Protein AF-A0A938CBS3-F1 (afdb_monomer)

Structure (mmCIF, N/CA/C/O backbone):
data_AF-A0A938CBS3-F1
#
_entry.id   AF-A0A938CBS3-F1
#
loop_
_atom_site.group_PDB
_atom_site.id
_atom_site.type_symbol
_atom_site.label_atom_id
_atom_site.label_alt_id
_atom_site.label_comp_id
_atom_site.label_asym_id
_atom_site.label_entity_id
_atom_site.label_seq_id
_atom_site.pdbx_PDB_ins_code
_atom_site.Cartn_x
_atom_site.Cartn_y
_atom_site.Cartn_z
_atom_site.occupancy
_atom_site.B_iso_or_equiv
_atom_site.auth_seq_id
_atom_site.auth_comp_id
_atom_site.auth_asym_id
_atom_site.auth_atom_id
_atom_site.pdbx_PDB_model_num
ATOM 1 N N . MET A 1 1 ? -1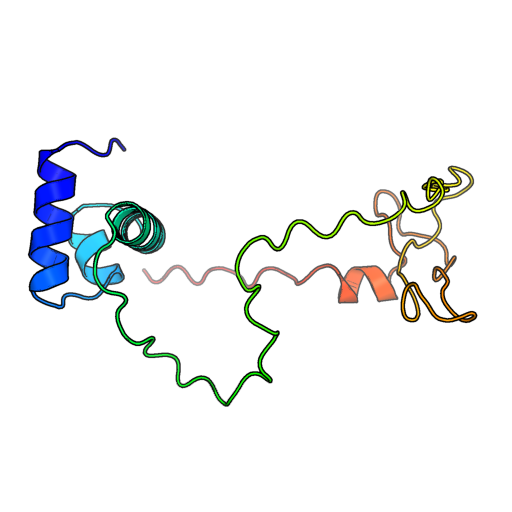3.367 10.668 7.011 1.00 61.59 1 MET A N 1
ATOM 2 C CA . MET A 1 1 ? -13.664 9.585 7.980 1.00 61.59 1 MET A CA 1
ATOM 3 C C . MET A 1 1 ? -12.587 9.579 9.052 1.00 61.59 1 MET A C 1
ATOM 5 O O . MET A 1 1 ? -11.452 9.239 8.745 1.00 61.59 1 MET A O 1
ATOM 9 N N . SER A 1 2 ? -12.921 9.984 10.275 1.00 83.38 2 SER A N 1
ATOM 10 C CA . SER A 1 2 ? -11.947 10.131 11.365 1.00 83.38 2 SER A CA 1
ATOM 11 C C . SER A 1 2 ? -11.834 8.855 12.206 1.00 83.38 2 SER A C 1
ATOM 13 O O . SER A 1 2 ? -12.826 8.145 12.405 1.00 83.38 2 SER A O 1
ATOM 15 N N . TRP A 1 3 ? -10.620 8.571 12.685 1.00 87.19 3 TRP A N 1
ATOM 16 C CA . TRP A 1 3 ? -10.318 7.507 13.646 1.00 87.19 3 TRP A CA 1
ATOM 17 C C . TRP A 1 3 ? -10.555 8.022 15.064 1.00 87.19 3 TRP A C 1
ATOM 19 O O . TRP A 1 3 ? -9.613 8.438 15.732 1.00 87.19 3 TRP A O 1
ATOM 29 N N . THR A 1 4 ? -11.815 8.036 15.490 1.00 93.69 4 THR A N 1
ATOM 30 C CA . THR A 1 4 ? -12.163 8.405 16.866 1.00 93.69 4 THR A CA 1
ATOM 31 C C . THR A 1 4 ? -11.794 7.272 17.835 1.00 93.69 4 THR A C 1
ATOM 33 O O . THR A 1 4 ? -11.702 6.115 17.399 1.00 93.69 4 THR A O 1
ATOM 36 N N . PRO A 1 5 ? -11.558 7.562 19.126 1.00 91.69 5 PRO A N 1
ATOM 37 C CA . PRO A 1 5 ? -11.240 6.544 20.130 1.00 91.69 5 PRO A CA 1
ATOM 38 C C . PRO A 1 5 ? -12.270 5.407 20.194 1.00 91.69 5 PRO A C 1
ATOM 40 O O . PRO A 1 5 ? -11.896 4.241 20.300 1.00 91.69 5 PRO A O 1
ATOM 43 N N . GLU A 1 6 ? -13.552 5.717 20.011 1.00 92.88 6 GLU A N 1
ATOM 44 C CA . GLU A 1 6 ? -14.658 4.750 20.036 1.00 92.88 6 GLU A CA 1
ATOM 45 C C . GLU A 1 6 ? -14.554 3.778 18.856 1.00 92.88 6 GLU A C 1
ATOM 47 O O . GLU A 1 6 ? -14.679 2.566 19.012 1.00 92.88 6 GLU A O 1
ATOM 52 N N . ARG A 1 7 ? -14.233 4.293 17.661 1.00 92.69 7 ARG A N 1
ATOM 53 C CA . ARG A 1 7 ? -14.011 3.462 16.467 1.00 92.69 7 ARG A CA 1
ATOM 54 C C . 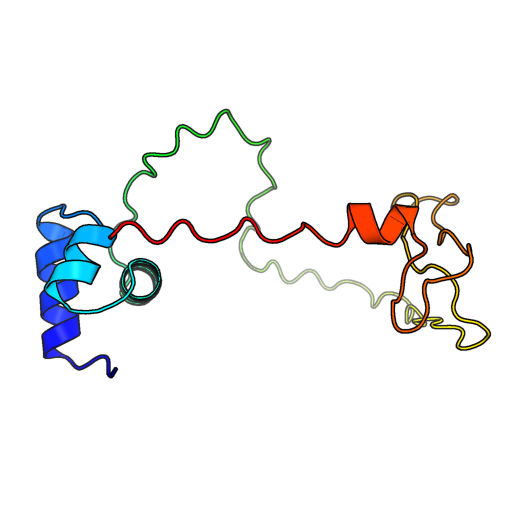ARG A 1 7 ? -12.775 2.586 16.599 1.00 92.69 7 ARG A C 1
ATOM 56 O O . ARG A 1 7 ? -12.742 1.487 16.055 1.00 92.69 7 ARG A O 1
ATOM 63 N N . ILE A 1 8 ? -11.746 3.074 17.287 1.00 93.69 8 ILE A N 1
ATOM 64 C CA . ILE A 1 8 ? -10.535 2.302 17.570 1.00 93.69 8 ILE A CA 1
ATOM 65 C C . ILE A 1 8 ? -10.859 1.146 18.514 1.00 93.69 8 ILE A C 1
ATOM 67 O O . ILE A 1 8 ? -10.474 0.014 18.223 1.00 93.69 8 ILE A O 1
ATOM 71 N N . ALA A 1 9 ? -11.593 1.419 19.594 1.00 94.19 9 ALA A N 1
ATOM 72 C CA . ALA A 1 9 ? -12.049 0.397 20.528 1.00 94.19 9 ALA A CA 1
ATOM 73 C C . ALA A 1 9 ? -12.894 -0.668 19.813 1.00 94.19 9 ALA A C 1
ATOM 75 O O . ALA A 1 9 ? -12.655 -1.863 19.988 1.00 94.19 9 ALA A O 1
ATOM 76 N N . GLU A 1 10 ? -13.797 -0.244 18.928 1.00 93.62 10 GLU A N 1
ATOM 77 C CA . GLU A 1 10 ? -14.645 -1.156 18.164 1.00 93.62 10 GLU A CA 1
ATOM 78 C C . GLU A 1 10 ? -13.852 -2.010 17.161 1.00 93.62 10 GLU A C 1
ATOM 80 O O . GLU A 1 10 ? -14.057 -3.222 17.092 1.00 93.62 10 GLU A O 1
ATOM 85 N N . VAL A 1 11 ? -12.877 -1.434 16.437 1.00 93.81 11 VAL A N 1
ATOM 86 C CA . VAL A 1 11 ? -11.964 -2.221 15.582 1.00 93.81 11 VAL A CA 1
ATOM 87 C C . VAL A 1 11 ? -11.228 -3.275 16.398 1.00 93.81 11 VAL A C 1
ATOM 89 O O . VAL A 1 11 ? -11.165 -4.426 15.974 1.00 93.81 11 VAL A O 1
ATOM 92 N N . THR A 1 12 ? -10.674 -2.902 17.552 1.00 93.31 12 THR A N 1
ATOM 93 C CA . THR A 1 12 ? -9.940 -3.829 18.421 1.00 93.31 12 THR A CA 1
ATOM 94 C C . THR A 1 12 ? -10.848 -4.948 18.931 1.00 93.31 12 THR A C 1
ATOM 96 O O . THR A 1 12 ? -10.462 -6.117 18.889 1.00 93.31 12 THR A O 1
ATOM 99 N N . ARG A 1 13 ? -12.081 -4.622 19.340 1.00 94.56 13 ARG A N 1
ATOM 100 C CA . ARG A 1 13 ? -13.079 -5.601 19.787 1.00 94.56 13 ARG A CA 1
ATOM 101 C C . ARG A 1 13 ? -13.410 -6.605 18.682 1.00 94.56 13 ARG A C 1
ATOM 103 O O . ARG A 1 13 ? -13.286 -7.808 18.899 1.00 94.56 13 ARG A O 1
ATOM 110 N N . LEU A 1 14 ? -13.774 -6.126 17.491 1.00 93.69 14 LEU A N 1
ATOM 111 C CA . LEU A 1 14 ? -14.123 -6.989 16.357 1.00 93.69 14 LEU A CA 1
ATOM 112 C C . LEU A 1 14 ? -12.921 -7.797 15.843 1.00 93.69 14 LEU A C 1
ATOM 114 O O . LEU A 1 14 ? -13.082 -8.927 15.384 1.00 93.69 14 LEU A O 1
ATOM 118 N N . TRP A 1 15 ? -11.708 -7.245 15.943 1.00 92.44 15 TRP A N 1
ATOM 119 C CA . TRP A 1 15 ? -10.474 -7.953 15.603 1.00 92.44 15 TRP A CA 1
ATOM 120 C C . TRP A 1 15 ? -10.245 -9.162 16.511 1.00 92.44 15 TRP A C 1
ATOM 122 O O . TRP A 1 15 ? -9.951 -10.249 16.013 1.00 92.44 15 TRP A O 1
ATOM 132 N N . ASN A 1 16 ? -10.429 -8.992 17.823 1.00 91.25 16 ASN A N 1
ATOM 133 C CA . ASN A 1 16 ? -10.286 -10.069 18.807 1.00 91.25 16 ASN A CA 1
ATOM 134 C C . ASN A 1 16 ? -11.389 -11.131 18.688 1.00 91.25 16 ASN A C 1
ATOM 136 O O . ASN A 1 16 ? -11.152 -12.293 18.995 1.00 91.25 16 ASN A O 1
ATOM 140 N N . GLN A 1 17 ? -12.566 -10.760 18.176 1.00 92.19 17 GLN A N 1
ATOM 141 C CA . GLN A 1 17 ? -13.631 -11.706 17.817 1.00 92.19 17 GLN A CA 1
ATOM 142 C C . GLN A 1 17 ? -13.325 -12.521 16.548 1.00 92.19 17 GLN A C 1
ATOM 144 O O . GLN A 1 17 ? -14.091 -13.410 16.187 1.00 92.19 17 GLN A O 1
ATOM 149 N N . GLY A 1 18 ? -12.223 -12.230 15.850 1.00 89.00 18 GLY A N 1
ATOM 150 C CA . GLY A 1 18 ? -11.783 -12.989 14.681 1.00 89.00 18 GLY A CA 1
ATOM 151 C C . GLY A 1 18 ? -12.457 -12.599 13.362 1.00 89.00 18 GLY A C 1
ATOM 152 O O . GLY A 1 18 ? -12.131 -13.195 12.331 1.00 89.00 18 GLY A O 1
ATOM 153 N N . LEU A 1 19 ? -13.319 -11.573 13.339 1.00 90.38 19 LEU A N 1
ATOM 154 C CA . LEU A 1 19 ? -13.986 -11.121 12.111 1.00 90.38 19 LEU A CA 1
ATOM 155 C C . LEU A 1 19 ? -12.965 -10.732 11.045 1.00 90.38 19 LEU A C 1
ATOM 157 O O . LEU A 1 19 ? -11.913 -10.167 11.344 1.00 90.38 19 LEU A O 1
ATOM 161 N N . THR A 1 20 ? -13.247 -11.003 9.774 1.00 91.12 20 THR A N 1
ATOM 162 C CA . THR A 1 20 ? -12.363 -10.623 8.664 1.00 91.12 20 THR A CA 1
ATOM 163 C C . THR A 1 20 ? -12.267 -9.101 8.517 1.00 91.12 20 THR A C 1
ATOM 165 O O . THR A 1 20 ? -13.187 -8.353 8.834 1.00 91.12 20 THR A O 1
ATOM 168 N N . THR A 1 21 ? -11.153 -8.600 7.982 1.00 92.00 21 THR A N 1
ATOM 169 C CA . THR A 1 21 ? -10.958 -7.150 7.772 1.00 92.00 21 THR A CA 1
ATOM 170 C C . THR A 1 21 ? -12.009 -6.529 6.853 1.00 92.00 21 THR A C 1
ATOM 172 O O . THR A 1 21 ? -12.311 -5.344 6.977 1.00 92.00 21 THR A O 1
ATOM 175 N N . ALA A 1 22 ? -12.576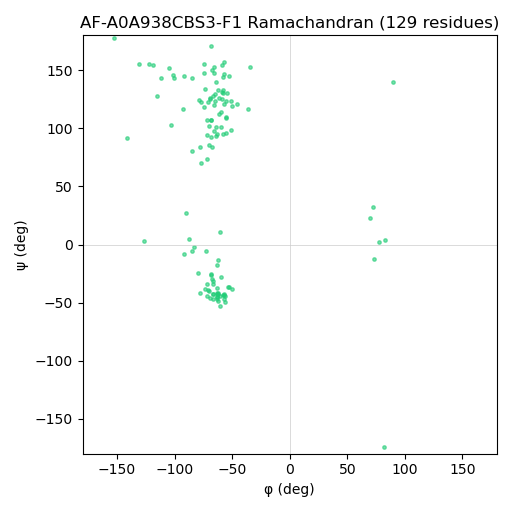 -7.320 5.939 1.00 90.94 22 ALA A N 1
ATOM 176 C CA . ALA A 1 22 ? -13.666 -6.898 5.071 1.00 90.94 22 ALA A CA 1
ATOM 177 C C . ALA A 1 22 ? -15.003 -6.784 5.823 1.00 90.94 22 ALA A C 1
ATOM 179 O O . ALA A 1 22 ? -15.759 -5.857 5.554 1.00 90.94 22 ALA A O 1
ATOM 180 N N . GLU A 1 23 ? -15.293 -7.690 6.760 1.00 93.06 23 GLU A N 1
ATOM 181 C CA . GLU A 1 23 ? -16.489 -7.625 7.617 1.00 93.06 23 GLU A CA 1
ATOM 182 C C . GLU A 1 23 ? -16.404 -6.463 8.599 1.00 93.06 23 GLU A C 1
ATOM 184 O O . GLU A 1 23 ? -17.335 -5.670 8.682 1.00 93.06 23 GLU A O 1
ATOM 189 N N . ILE A 1 24 ? -15.252 -6.292 9.255 1.00 93.69 24 ILE A N 1
ATOM 190 C CA . ILE A 1 24 ? -14.995 -5.145 10.138 1.00 93.69 24 ILE A CA 1
ATOM 191 C C . ILE A 1 24 ? -15.178 -3.835 9.362 1.00 93.69 24 ILE A C 1
ATOM 193 O O . ILE A 1 24 ? -15.809 -2.898 9.845 1.00 93.69 24 ILE A O 1
ATOM 197 N N . GLY A 1 25 ? -14.665 -3.780 8.129 1.00 93.69 25 GLY A N 1
ATOM 198 C CA . GLY A 1 25 ? -14.852 -2.632 7.249 1.00 93.69 25 GLY A CA 1
ATOM 199 C C . GLY A 1 25 ? -16.323 -2.349 6.932 1.00 93.69 25 GLY A C 1
ATOM 200 O O . GLY A 1 25 ? -16.752 -1.201 7.022 1.00 93.69 25 GLY A O 1
ATOM 201 N N . ARG A 1 26 ? -17.113 -3.389 6.628 1.00 94.00 26 ARG A N 1
ATOM 202 C CA . ARG A 1 26 ? -18.562 -3.270 6.386 1.00 94.00 26 ARG A CA 1
ATOM 203 C C . ARG A 1 26 ? -19.320 -2.760 7.615 1.00 94.00 26 ARG A C 1
ATOM 205 O O . ARG A 1 26 ? -20.167 -1.892 7.461 1.00 94.00 26 ARG A O 1
ATOM 212 N N . LEU A 1 27 ? -18.983 -3.243 8.812 1.00 92.69 27 LEU A N 1
ATOM 213 C CA . LEU A 1 27 ? -19.642 -2.844 10.063 1.00 92.69 27 LEU A CA 1
ATOM 214 C C . LEU A 1 27 ? -19.326 -1.398 10.472 1.00 92.69 27 LEU A C 1
ATOM 216 O O . LEU A 1 27 ? -20.203 -0.678 10.933 1.00 92.69 27 LEU A O 1
ATOM 220 N N . ILE A 1 28 ? -18.077 -0.963 10.288 1.00 91.44 28 ILE A N 1
ATOM 221 C CA . ILE A 1 28 ? -17.605 0.367 10.719 1.00 91.44 28 ILE A CA 1
ATOM 222 C C . ILE A 1 28 ? -17.749 1.422 9.599 1.00 91.44 28 ILE A C 1
ATOM 224 O O . ILE A 1 28 ? -17.549 2.617 9.824 1.00 91.44 28 ILE A O 1
ATOM 228 N N . GLY A 1 29 ? -18.097 1.006 8.378 1.00 92.19 29 GLY A N 1
ATOM 229 C CA . GLY A 1 29 ? -18.194 1.890 7.213 1.00 92.19 29 GLY A CA 1
ATOM 230 C C . GLY A 1 29 ? -16.829 2.357 6.694 1.00 92.19 29 GLY A C 1
ATOM 231 O O . GLY A 1 29 ? -16.691 3.479 6.210 1.00 92.19 29 GLY A O 1
ATOM 232 N N . MET A 1 30 ? -15.797 1.518 6.817 1.00 91.38 30 MET A N 1
ATOM 233 C CA . MET A 1 30 ? -14.436 1.793 6.346 1.00 91.38 30 MET A CA 1
ATOM 234 C C . MET A 1 30 ? -13.954 0.727 5.360 1.00 91.38 30 MET A C 1
ATOM 236 O O . MET A 1 30 ? -14.383 -0.422 5.380 1.00 91.38 30 MET A O 1
ATOM 240 N N . SER A 1 31 ? -13.006 1.078 4.487 1.00 94.12 31 SER A N 1
ATOM 241 C CA . SER A 1 31 ? -12.436 0.090 3.566 1.00 94.12 31 SER A CA 1
ATOM 242 C C . SER A 1 31 ? -11.622 -0.971 4.318 1.00 94.12 31 SER A C 1
ATOM 244 O O . SER A 1 31 ? -10.973 -0.672 5.325 1.00 94.12 31 SER A O 1
ATOM 246 N N . LYS A 1 32 ? -11.565 -2.205 3.789 1.00 92.31 32 LYS A N 1
ATOM 247 C CA . LYS A 1 32 ? -10.752 -3.282 4.392 1.00 92.31 32 LYS A CA 1
ATOM 248 C C . LYS A 1 32 ? -9.296 -2.844 4.614 1.00 92.31 32 LYS A C 1
ATOM 250 O O . LYS A 1 32 ? -8.683 -3.200 5.614 1.00 92.31 32 LYS A O 1
ATOM 255 N N . ASN A 1 33 ? -8.747 -2.050 3.688 1.00 93.25 33 ASN A N 1
ATOM 256 C CA . ASN A 1 33 ? -7.361 -1.584 3.739 1.00 93.25 33 ASN A CA 1
ATOM 257 C C . ASN A 1 33 ? -7.155 -0.541 4.846 1.00 93.25 33 ASN A C 1
ATOM 259 O O . ASN A 1 33 ? -6.099 -0.530 5.477 1.00 93.25 33 ASN A O 1
ATOM 263 N N . ALA A 1 34 ? -8.161 0.296 5.121 1.00 94.25 34 ALA A N 1
ATOM 264 C CA . ALA A 1 34 ? -8.121 1.222 6.247 1.00 94.25 34 ALA A CA 1
ATOM 265 C C . ALA A 1 34 ? -8.063 0.463 7.583 1.00 94.25 34 ALA A C 1
ATOM 267 O O . ALA A 1 34 ? -7.237 0.806 8.432 1.00 94.25 34 ALA A O 1
ATOM 268 N N . ILE A 1 35 ? -8.860 -0.606 7.731 1.00 93.75 35 ILE A N 1
ATOM 269 C CA . ILE A 1 35 ? -8.835 -1.482 8.913 1.00 93.75 35 ILE A CA 1
ATOM 270 C C . ILE A 1 35 ? -7.474 -2.169 9.063 1.00 93.75 35 ILE A C 1
ATOM 272 O O . ILE A 1 35 ? -6.882 -2.097 10.135 1.00 93.75 35 ILE A O 1
ATOM 276 N N . VAL A 1 36 ? -6.936 -2.772 7.993 1.00 92.56 36 VAL A N 1
ATOM 277 C CA . VAL A 1 36 ? -5.606 -3.421 8.010 1.00 92.56 36 VAL A CA 1
ATOM 278 C C . VAL A 1 36 ? -4.526 -2.439 8.457 1.00 92.56 36 VAL A C 1
ATOM 280 O O . VAL A 1 36 ? -3.752 -2.733 9.367 1.00 92.56 36 VAL A O 1
ATOM 283 N N . GLY A 1 37 ? -4.494 -1.249 7.852 1.00 92.69 37 GLY A N 1
ATOM 284 C CA . GLY A 1 37 ? -3.510 -0.230 8.199 1.00 92.69 37 GLY A CA 1
ATOM 285 C C . GLY A 1 37 ? -3.652 0.253 9.641 1.00 92.69 37 GLY A C 1
ATOM 286 O O . GLY A 1 37 ? -2.647 0.507 10.303 1.00 92.69 37 GLY A O 1
ATOM 287 N N . LYS A 1 38 ? -4.881 0.382 10.157 1.00 94.31 38 LYS A N 1
ATOM 288 C CA . LYS A 1 38 ? -5.095 0.795 11.547 1.00 94.31 38 LYS A CA 1
ATOM 289 C C . LYS A 1 38 ? -4.726 -0.304 12.537 1.00 94.31 38 LYS A C 1
ATOM 291 O O . LYS A 1 38 ? -4.019 0.008 13.484 1.00 94.31 38 LYS A O 1
ATOM 296 N N . ALA A 1 39 ? -5.120 -1.551 12.293 1.00 93.12 39 ALA A N 1
ATOM 297 C CA . ALA A 1 39 ? -4.752 -2.691 13.129 1.00 93.12 39 ALA A CA 1
ATOM 298 C C . ALA A 1 39 ? -3.227 -2.835 13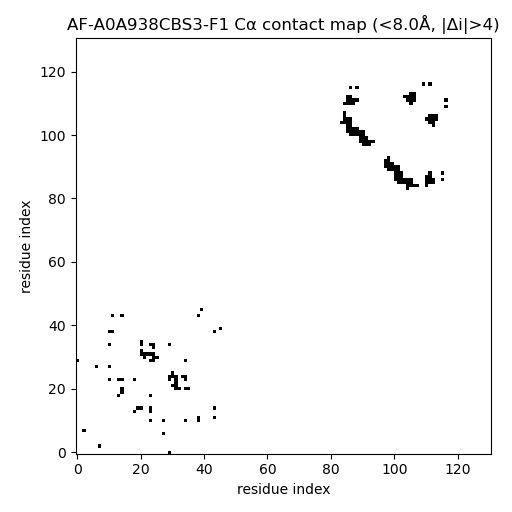.254 1.00 93.12 39 ALA A C 1
ATOM 300 O O . ALA A 1 39 ? -2.716 -2.995 14.357 1.00 93.12 39 ALA A O 1
ATOM 301 N N . HIS A 1 40 ? -2.500 -2.658 12.145 1.00 93.00 40 HIS A N 1
ATOM 302 C CA . HIS A 1 40 ? -1.036 -2.668 12.147 1.00 93.00 40 HIS A CA 1
ATOM 303 C C . HIS A 1 40 ? -0.438 -1.523 12.980 1.00 93.00 40 HIS A C 1
ATOM 305 O O . HIS A 1 40 ? 0.504 -1.733 13.734 1.00 93.00 40 HIS A O 1
ATOM 311 N N . ARG A 1 41 ? -0.991 -0.305 12.884 1.00 94.62 41 ARG A N 1
ATOM 312 C CA . ARG A 1 41 ? -0.553 0.843 13.705 1.00 94.62 41 ARG A CA 1
ATOM 313 C C . ARG A 1 41 ? -0.887 0.691 15.192 1.00 94.62 41 ARG A C 1
ATOM 315 O O . ARG A 1 41 ? -0.226 1.315 16.009 1.00 94.62 41 ARG A O 1
ATOM 322 N N . LEU A 1 42 ? -1.916 -0.087 15.526 1.00 91.56 42 LEU A N 1
ATOM 323 C CA . LEU A 1 42 ? -2.308 -0.402 16.903 1.00 91.56 42 LEU A CA 1
ATOM 324 C C . LEU A 1 42 ? -1.532 -1.595 17.488 1.00 91.56 42 LEU A C 1
ATOM 326 O O . LEU A 1 42 ? -1.719 -1.903 18.658 1.00 91.56 42 LEU A O 1
ATOM 330 N N . GLY A 1 43 ? -0.696 -2.277 16.695 1.00 90.88 43 GLY A N 1
ATOM 331 C CA . GLY A 1 43 ? 0.055 -3.450 17.152 1.00 90.88 43 GLY A CA 1
ATOM 332 C C . GLY A 1 43 ? -0.808 -4.691 17.406 1.00 90.88 43 GLY A C 1
ATOM 333 O O . GLY A 1 43 ? -0.407 -5.561 18.174 1.00 90.88 43 GLY A O 1
ATOM 334 N N . LEU A 1 44 ? -1.991 -4.789 16.787 1.00 88.75 44 LEU A N 1
ATOM 335 C CA . LEU A 1 44 ? -2.852 -5.969 16.927 1.00 88.75 44 LEU A CA 1
ATOM 336 C C . LEU A 1 44 ? -2.192 -7.209 16.293 1.00 88.75 44 LEU A C 1
ATOM 338 O O . LEU A 1 44 ? -1.493 -7.073 15.282 1.00 88.75 44 LEU A O 1
ATOM 342 N N . PRO A 1 45 ? -2.427 -8.422 16.838 1.00 85.44 45 PRO A N 1
ATOM 343 C CA . PRO A 1 45 ? -1.743 -9.627 16.385 1.00 85.44 45 PRO A CA 1
ATOM 344 C C . PRO A 1 45 ? -2.008 -9.885 14.894 1.00 85.44 45 PRO A C 1
ATOM 346 O O . PRO A 1 45 ? -3.169 -9.841 14.460 1.00 85.44 45 PRO A O 1
ATOM 349 N N . PRO A 1 46 ? -0.958 -10.155 14.094 1.00 82.56 46 PRO A N 1
ATOM 350 C CA . PRO A 1 46 ? -1.107 -10.397 12.670 1.00 82.56 46 PRO A CA 1
ATOM 351 C C . PRO A 1 46 ? -1.882 -11.693 12.456 1.00 82.56 46 PRO A C 1
ATOM 353 O O . PRO A 1 46 ? -1.534 -12.746 12.987 1.00 82.56 46 PRO A O 1
ATOM 356 N N . ARG A 1 47 ? -2.937 -11.627 11.646 1.00 80.62 47 ARG A N 1
ATOM 357 C CA . ARG A 1 47 ? -3.691 -12.824 11.276 1.00 80.62 47 ARG A CA 1
ATOM 358 C C . ARG A 1 47 ? -3.044 -13.533 10.089 1.00 80.62 47 ARG A C 1
ATOM 360 O O . ARG A 1 47 ? -2.541 -12.853 9.186 1.00 80.62 47 ARG A O 1
ATOM 367 N N . PRO A 1 48 ? -3.066 -14.878 10.064 1.00 67.88 48 PRO A N 1
ATOM 368 C CA . PRO A 1 48 ? -2.539 -15.639 8.944 1.00 67.88 48 PRO A CA 1
ATOM 369 C C . PRO A 1 48 ? -3.268 -15.230 7.665 1.00 67.88 48 PRO A C 1
ATOM 371 O O . PRO A 1 48 ? -4.492 -15.096 7.633 1.00 67.88 48 PRO A O 1
ATOM 374 N N . SER A 1 49 ? -2.499 -14.972 6.608 1.00 62.06 49 SER A N 1
ATOM 375 C CA . SER A 1 49 ? -3.071 -14.620 5.314 1.00 62.06 49 SER A CA 1
ATOM 376 C C . SER A 1 49 ? -3.767 -15.856 4.734 1.00 62.06 49 SER A C 1
ATOM 378 O O . SER A 1 49 ? -3.095 -16.871 4.569 1.00 62.06 49 SER A O 1
ATOM 380 N N . PRO A 1 50 ? -5.059 -15.783 4.359 1.00 60.94 50 PRO A N 1
ATOM 381 C CA . PRO A 1 50 ? -5.739 -16.881 3.660 1.00 60.94 50 PRO A CA 1
ATOM 382 C C . PRO A 1 50 ? -5.124 -17.191 2.290 1.00 60.94 50 PRO A C 1
ATOM 384 O O . PRO A 1 50 ? -5.416 -18.216 1.683 1.00 60.94 50 PRO A O 1
ATOM 387 N N . ILE A 1 51 ? -4.275 -16.293 1.780 1.00 59.91 51 ILE A N 1
ATOM 388 C CA . ILE A 1 51 ? -3.511 -16.518 0.563 1.00 59.91 51 ILE A CA 1
ATOM 389 C C . ILE A 1 51 ? -2.469 -17.584 0.896 1.00 59.91 51 ILE A C 1
ATOM 391 O O . ILE A 1 51 ? -1.449 -17.274 1.516 1.00 59.91 51 ILE A O 1
ATOM 395 N N . LYS A 1 52 ? -2.722 -18.829 0.472 1.00 50.41 52 LYS A N 1
ATOM 396 C CA . LYS A 1 52 ? -1.705 -19.879 0.379 1.00 50.41 52 LYS A CA 1
ATOM 397 C C . LYS A 1 52 ? -0.593 -19.323 -0.504 1.00 50.41 52 LYS A C 1
ATOM 399 O O . LYS A 1 52 ? -0.706 -19.275 -1.725 1.00 50.41 52 LYS A O 1
ATOM 404 N N . ARG A 1 53 ? 0.443 -18.780 0.130 1.00 53.75 53 ARG A N 1
ATOM 405 C CA . ARG A 1 53 ? 1.650 -18.348 -0.559 1.00 53.75 53 ARG A CA 1
ATOM 406 C C . ARG A 1 53 ? 2.340 -19.639 -0.958 1.00 53.75 53 ARG A C 1
ATOM 408 O O . ARG A 1 53 ? 3.058 -20.217 -0.150 1.00 53.75 53 ARG A O 1
ATOM 415 N N . GLU A 1 54 ? 2.102 -20.108 -2.178 1.00 51.84 54 GLU A N 1
ATOM 416 C CA . GLU A 1 54 ? 3.140 -20.868 -2.871 1.00 51.84 54 GLU A CA 1
ATOM 417 C C . GLU A 1 54 ? 4.422 -20.068 -2.675 1.00 51.84 54 GLU A C 1
ATOM 419 O O . GLU A 1 54 ? 4.414 -18.850 -2.893 1.00 51.84 54 GLU A O 1
ATOM 424 N N . ALA A 1 55 ? 5.422 -20.705 -2.065 1.00 50.94 55 ALA A N 1
ATOM 425 C CA . ALA A 1 55 ? 6.556 -20.042 -1.451 1.00 50.94 55 ALA A CA 1
ATOM 426 C C . ALA A 1 55 ? 7.175 -19.047 -2.437 1.00 50.94 55 ALA A C 1
ATOM 428 O O . ALA A 1 55 ? 7.955 -19.405 -3.315 1.00 50.94 55 ALA A O 1
ATOM 429 N N . ARG A 1 56 ? 6.817 -17.766 -2.294 1.00 50.97 56 ARG A N 1
ATOM 430 C CA . ARG A 1 56 ? 7.576 -16.689 -2.908 1.00 50.97 56 ARG A CA 1
ATOM 431 C C . ARG A 1 56 ? 8.954 -16.825 -2.300 1.00 50.97 56 ARG A C 1
ATOM 433 O O . ARG A 1 56 ? 9.083 -16.655 -1.087 1.00 50.97 56 ARG A O 1
ATOM 440 N N . VAL A 1 57 ? 9.928 -17.163 -3.144 1.00 48.31 57 VAL A N 1
ATOM 441 C CA . VAL A 1 57 ? 11.356 -17.117 -2.836 1.00 48.31 57 VAL A CA 1
ATOM 442 C C . VAL A 1 57 ? 11.578 -15.901 -1.948 1.00 48.31 57 VAL A C 1
ATOM 444 O O . VAL A 1 57 ? 11.224 -14.777 -2.322 1.00 48.31 57 VAL A O 1
ATOM 447 N N . ALA A 1 58 ? 12.011 -16.162 -0.717 1.00 45.16 58 ALA A N 1
ATOM 448 C CA . ALA A 1 58 ? 12.118 -15.154 0.313 1.00 45.16 58 ALA A CA 1
ATOM 449 C C . ALA A 1 58 ? 12.991 -14.010 -0.214 1.00 45.16 58 ALA A C 1
ATOM 451 O O . ALA A 1 58 ? 14.201 -14.156 -0.358 1.00 45.16 58 ALA A O 1
ATOM 452 N N . ARG A 1 59 ? 12.390 -12.845 -0.491 1.00 59.53 59 ARG A N 1
ATOM 453 C CA . ARG A 1 59 ? 13.175 -11.608 -0.440 1.00 59.53 59 ARG A CA 1
ATOM 454 C C . ARG A 1 59 ? 13.652 -11.508 1.007 1.00 59.53 59 ARG A C 1
ATOM 456 O O . ARG A 1 59 ? 12.797 -11.604 1.893 1.00 59.53 59 ARG A O 1
ATOM 463 N N . PRO A 1 60 ? 14.960 -11.354 1.261 1.00 46.34 60 PRO A N 1
ATOM 464 C CA . PRO A 1 60 ? 15.458 -11.275 2.619 1.00 46.34 60 PRO A CA 1
ATOM 465 C C . PRO A 1 60 ? 14.727 -10.145 3.341 1.00 46.34 60 PRO A C 1
ATOM 467 O O . PRO A 1 60 ? 14.662 -9.005 2.869 1.00 46.34 60 PRO A O 1
ATOM 470 N N . MET A 1 61 ? 14.105 -10.512 4.459 1.00 49.66 61 MET A N 1
ATOM 471 C CA . MET A 1 61 ? 13.528 -9.581 5.411 1.00 49.66 61 MET A CA 1
ATOM 472 C C . MET A 1 61 ? 14.660 -8.655 5.843 1.00 49.66 61 MET A C 1
ATOM 474 O O . MET A 1 61 ? 15.697 -9.128 6.299 1.00 49.66 61 MET A O 1
ATOM 478 N N . ARG A 1 62 ? 14.500 -7.347 5.618 1.00 54.38 62 ARG A N 1
ATOM 479 C CA . ARG A 1 62 ? 15.467 -6.344 6.062 1.00 54.38 62 ARG A CA 1
ATOM 480 C C . ARG A 1 62 ? 15.557 -6.455 7.583 1.00 54.38 62 ARG A C 1
ATOM 482 O O . ARG A 1 62 ? 14.651 -6.007 8.279 1.00 54.38 62 ARG A O 1
ATOM 489 N N . SER A 1 63 ? 16.609 -7.108 8.064 1.00 55.16 63 SER A N 1
ATOM 490 C CA . SER A 1 63 ? 17.000 -7.089 9.465 1.00 55.16 63 SER A CA 1
ATOM 491 C C . SER A 1 63 ? 17.271 -5.645 9.889 1.00 55.16 63 SER A C 1
ATOM 493 O O . SER A 1 63 ? 17.571 -4.796 9.043 1.00 55.16 63 SER A O 1
ATOM 495 N N . GLU A 1 64 ? 17.112 -5.393 11.186 1.00 56.06 64 GLU A N 1
ATOM 496 C CA . GLU A 1 64 ? 17.300 -4.122 11.897 1.00 56.06 64 GLU A CA 1
ATOM 497 C C . GLU A 1 64 ? 18.441 -3.240 11.356 1.00 56.06 64 GLU A C 1
ATOM 499 O O . GLU A 1 64 ? 19.400 -3.755 10.770 1.00 56.06 64 GLU A O 1
ATOM 504 N N . PRO A 1 65 ? 18.363 -1.902 11.520 1.00 46.56 65 PRO A N 1
ATOM 505 C CA . PRO A 1 65 ? 19.330 -0.981 10.938 1.00 46.56 65 PRO A CA 1
ATOM 506 C C . PRO A 1 65 ? 20.720 -1.207 11.539 1.00 46.56 65 PRO A C 1
ATOM 508 O O . PRO A 1 65 ? 21.096 -0.619 12.546 1.00 46.56 65 PRO A O 1
ATOM 511 N N . ARG A 1 66 ? 21.519 -2.044 10.876 1.00 53.53 66 ARG A N 1
ATOM 512 C CA . ARG A 1 66 ? 22.957 -2.103 11.088 1.00 53.53 66 ARG A CA 1
ATOM 513 C C . ARG A 1 66 ? 23.539 -0.834 10.478 1.00 53.53 66 ARG A C 1
ATOM 515 O O . ARG A 1 66 ? 23.555 -0.692 9.255 1.00 53.53 66 ARG A O 1
ATOM 522 N N . VAL A 1 67 ? 23.973 0.098 11.322 1.00 56.66 67 VAL A N 1
ATOM 523 C CA . VAL A 1 67 ? 24.804 1.227 10.897 1.00 56.66 67 VAL A CA 1
ATOM 524 C C . VAL A 1 67 ? 26.149 0.635 10.494 1.00 56.66 67 VAL A C 1
ATOM 526 O O . VAL A 1 67 ? 27.008 0.359 11.322 1.00 56.66 67 VAL A O 1
ATOM 529 N N . VAL A 1 68 ? 26.278 0.325 9.210 1.00 57.38 68 VAL A N 1
ATOM 530 C CA . VAL A 1 68 ? 27.574 0.094 8.585 1.00 57.38 68 VAL A CA 1
ATOM 531 C C . VAL A 1 68 ? 27.964 1.448 8.018 1.00 57.38 68 VAL A C 1
ATOM 533 O O . VAL A 1 68 ? 27.241 1.961 7.161 1.00 57.38 68 VAL A O 1
ATOM 536 N N . GLU A 1 69 ? 29.055 2.041 8.507 1.00 60.94 69 GLU A N 1
ATOM 537 C CA . GLU A 1 69 ? 29.704 3.166 7.830 1.00 60.94 69 GLU A CA 1
ATOM 538 C C . GLU A 1 69 ? 30.089 2.690 6.429 1.00 60.94 69 GLU A C 1
ATOM 540 O O . GLU A 1 69 ? 31.075 1.985 6.213 1.00 60.94 69 GLU A O 1
ATOM 545 N N . ARG A 1 70 ? 29.213 2.980 5.468 1.00 61.09 70 ARG A N 1
ATOM 546 C CA . ARG A 1 70 ? 29.471 2.752 4.056 1.00 61.09 70 ARG A C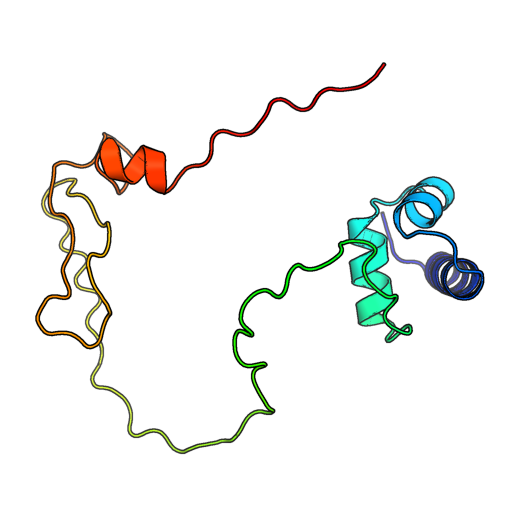A 1
ATOM 547 C C . ARG A 1 70 ? 30.361 3.905 3.608 1.00 61.09 70 ARG A C 1
ATOM 549 O O . ARG A 1 70 ? 29.925 5.048 3.764 1.00 61.09 70 ARG A O 1
ATOM 556 N N . PRO A 1 71 ? 31.547 3.656 3.026 1.00 61.22 71 PRO A N 1
ATOM 557 C CA . PRO A 1 71 ? 32.237 4.714 2.307 1.00 61.22 71 PRO A CA 1
ATOM 558 C C . PRO A 1 71 ? 31.266 5.263 1.262 1.00 61.22 71 PRO A C 1
ATOM 560 O O . PRO A 1 71 ? 30.592 4.490 0.569 1.00 61.22 71 PRO A O 1
ATOM 563 N N . SER A 1 72 ? 31.129 6.591 1.237 1.00 57.91 72 SER A N 1
ATOM 564 C CA . SER A 1 72 ? 30.211 7.283 0.337 1.00 57.91 72 SER A CA 1
ATOM 565 C C . SER A 1 72 ? 30.445 6.762 -1.080 1.00 57.91 72 SER A C 1
ATOM 567 O O . SER A 1 72 ? 31.566 6.899 -1.577 1.00 57.91 72 SER A O 1
ATOM 569 N N . PRO A 1 73 ? 29.444 6.152 -1.744 1.00 64.31 73 PRO A N 1
ATOM 570 C CA . PRO A 1 73 ? 29.599 5.842 -3.152 1.00 64.31 73 PRO A CA 1
ATOM 571 C C . PRO A 1 73 ? 29.900 7.153 -3.893 1.00 64.31 73 PRO A C 1
ATOM 573 O O . PRO A 1 73 ? 29.405 8.212 -3.477 1.00 64.31 73 PRO A O 1
ATOM 576 N N . PRO A 1 74 ? 30.716 7.114 -4.961 1.00 63.03 74 PRO A N 1
ATOM 577 C CA . PRO A 1 74 ? 30.878 8.278 -5.817 1.00 63.03 74 PRO A CA 1
ATOM 578 C C . PRO A 1 74 ? 29.484 8.746 -6.256 1.00 63.03 74 PRO A C 1
ATOM 580 O O . PRO A 1 74 ? 28.591 7.904 -6.417 1.00 63.03 74 PRO A O 1
ATOM 583 N N . PRO A 1 75 ? 29.259 10.061 -6.410 1.00 58.81 75 PRO A N 1
ATOM 584 C CA . PRO A 1 75 ? 27.970 10.565 -6.847 1.00 58.81 75 PRO A CA 1
ATOM 585 C C . PRO A 1 75 ? 27.623 9.889 -8.173 1.00 58.81 75 PRO A C 1
ATOM 587 O O . PRO A 1 75 ? 28.248 10.151 -9.200 1.00 58.81 75 PRO A O 1
ATOM 590 N N . VAL A 1 76 ? 26.644 8.983 -8.139 1.00 55.09 76 VAL A N 1
ATOM 591 C CA . VAL A 1 76 ? 26.036 8.439 -9.347 1.00 55.09 76 VAL A CA 1
ATOM 592 C C . VAL A 1 76 ? 25.330 9.611 -10.003 1.00 55.09 76 VAL A C 1
ATOM 594 O O . VAL A 1 76 ? 24.258 10.038 -9.579 1.00 55.09 76 VAL A O 1
ATOM 597 N N . GLN A 1 77 ? 25.994 10.219 -10.982 1.00 49.09 77 GLN A N 1
ATOM 598 C CA . GLN A 1 77 ? 25.373 11.255 -11.782 1.00 49.09 77 GLN A CA 1
ATOM 599 C C . GLN A 1 77 ? 24.195 10.594 -12.487 1.00 49.09 77 GLN A C 1
ATOM 601 O O . GLN A 1 77 ? 24.366 9.702 -13.318 1.00 49.09 77 GLN A O 1
ATOM 606 N N . LEU A 1 78 ? 22.987 10.993 -12.100 1.00 50.44 78 LEU A N 1
ATOM 607 C CA . LEU A 1 78 ? 21.772 10.619 -12.794 1.00 50.44 78 LEU A CA 1
ATOM 608 C C . LEU A 1 78 ? 21.819 11.314 -14.159 1.00 50.44 78 LEU A C 1
ATOM 610 O O . LEU A 1 78 ? 21.296 12.413 -14.324 1.00 50.44 78 LEU A O 1
ATOM 614 N N . VAL A 1 79 ? 22.504 10.698 -15.123 1.00 51.16 79 VAL A N 1
ATOM 615 C CA . VAL A 1 79 ? 22.589 11.170 -16.507 1.00 51.16 79 VAL A CA 1
ATOM 616 C C . VAL A 1 79 ? 21.245 10.938 -17.188 1.00 51.16 79 VAL A C 1
ATOM 618 O O . VAL A 1 79 ? 21.056 10.046 -18.009 1.00 51.16 79 VAL A O 1
ATOM 621 N N . ILE A 1 80 ? 20.254 11.749 -16.830 1.00 56.62 80 ILE A N 1
ATOM 622 C CA . ILE A 1 80 ? 19.097 11.937 -17.694 1.00 56.62 80 ILE A CA 1
ATOM 623 C C . ILE A 1 80 ? 19.558 12.893 -18.791 1.00 56.62 80 ILE A C 1
ATOM 625 O O . ILE A 1 80 ? 19.362 14.101 -18.699 1.00 56.62 80 ILE A O 1
ATOM 629 N N . SER A 1 81 ? 20.200 12.346 -19.823 1.00 47.59 81 SER A N 1
ATOM 630 C CA . SER A 1 81 ? 20.467 13.087 -21.053 1.00 47.59 81 SER A CA 1
ATOM 631 C C . SER A 1 81 ? 19.128 13.430 -21.701 1.00 47.59 81 SER A C 1
ATOM 633 O O . SER A 1 81 ? 18.464 12.588 -22.304 1.00 47.59 81 SER A O 1
ATOM 635 N N . THR A 1 82 ? 18.688 14.673 -21.522 1.00 51.75 82 THR A N 1
ATOM 636 C CA . THR A 1 82 ? 17.524 15.258 -22.191 1.00 51.75 82 THR A CA 1
ATOM 637 C C . THR A 1 82 ? 17.892 15.635 -23.620 1.00 51.75 82 THR A C 1
ATOM 639 O O . THR A 1 82 ? 18.011 16.809 -23.965 1.00 51.75 82 THR A O 1
ATOM 642 N 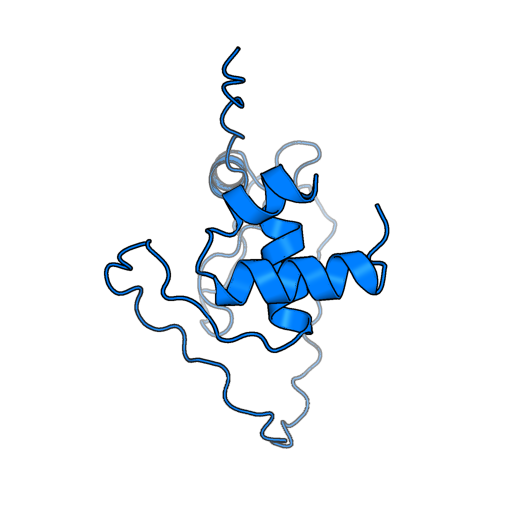N . SER A 1 83 ? 18.107 14.637 -24.470 1.00 51.00 83 SER A N 1
ATOM 643 C CA . SER A 1 83 ? 18.305 14.854 -25.903 1.00 51.00 83 SER A CA 1
ATOM 644 C C . SER A 1 83 ? 17.601 13.733 -26.663 1.00 51.00 83 SER A C 1
ATOM 646 O O . SER A 1 83 ? 18.147 12.653 -26.855 1.00 51.00 83 SER A O 1
ATOM 648 N N . GLY A 1 84 ? 16.340 13.990 -27.023 1.00 60.28 84 GLY A N 1
ATOM 649 C CA . GLY A 1 84 ? 15.439 13.036 -27.676 1.00 60.28 84 GLY A CA 1
ATOM 650 C C . GLY A 1 84 ? 14.629 12.194 -26.687 1.00 60.28 84 GLY A C 1
ATOM 651 O O . GLY A 1 84 ? 15.128 11.76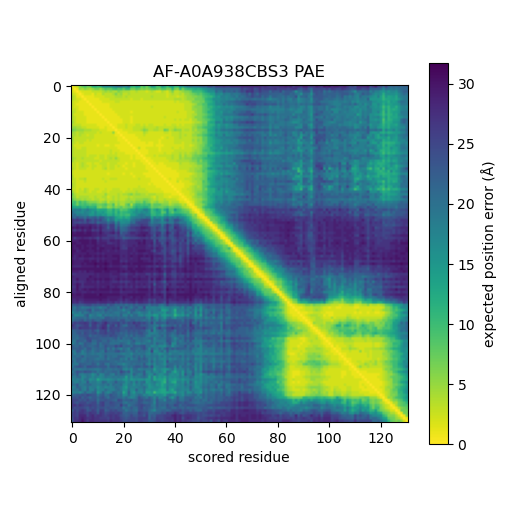3 -25.649 1.00 60.28 84 GLY A O 1
ATOM 652 N N . ALA A 1 85 ? 13.350 11.963 -26.991 1.00 74.25 85 ALA A N 1
ATOM 653 C CA . ALA A 1 85 ? 12.516 11.032 -26.240 1.00 74.25 85 ALA A CA 1
ATOM 654 C C . ALA A 1 85 ? 13.015 9.607 -26.527 1.00 74.25 85 ALA A C 1
ATOM 656 O O . ALA A 1 85 ? 12.545 8.965 -27.455 1.00 74.25 85 ALA A O 1
ATOM 657 N N . THR A 1 86 ? 14.020 9.134 -25.792 1.00 88.12 86 THR A N 1
ATOM 658 C CA . THR A 1 86 ? 14.545 7.766 -25.889 1.00 88.12 86 THR A CA 1
ATOM 659 C C . THR A 1 86 ? 14.084 6.927 -24.699 1.00 88.12 86 THR A C 1
ATOM 661 O O . THR 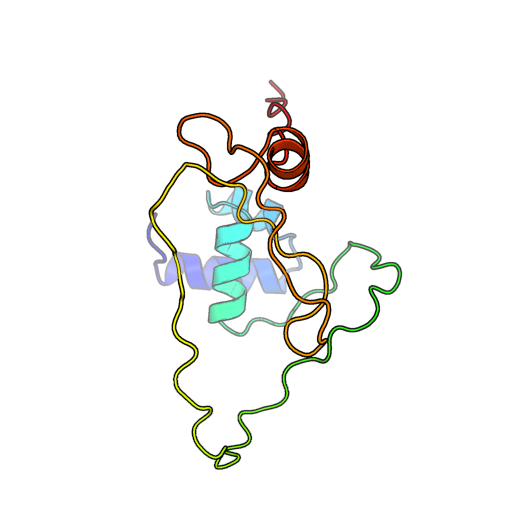A 1 86 ? 13.764 7.431 -23.619 1.00 88.12 86 THR A O 1
ATOM 664 N N . CYS A 1 87 ? 13.980 5.621 -24.916 1.00 92.31 87 CYS A N 1
ATOM 665 C CA . CYS A 1 87 ? 13.391 4.663 -24.001 1.00 92.31 87 CYS A CA 1
ATOM 666 C C . CYS A 1 87 ? 14.324 4.397 -22.823 1.00 92.31 87 CYS A C 1
ATOM 668 O O . CYS A 1 87 ? 15.410 3.836 -22.982 1.00 92.31 87 CYS A O 1
ATOM 670 N N . LYS A 1 88 ? 13.842 4.714 -21.620 1.00 91.69 88 LYS A N 1
ATOM 671 C CA . LYS A 1 88 ? 14.593 4.623 -20.358 1.00 91.69 88 LYS A CA 1
ATOM 672 C C . LYS A 1 88 ? 14.455 3.271 -19.654 1.00 91.69 88 LYS A C 1
ATOM 674 O O . LYS A 1 88 ? 14.523 3.199 -18.430 1.00 91.69 88 LYS A O 1
ATOM 679 N N . TRP A 1 89 ? 14.203 2.202 -20.404 1.00 91.88 89 TRP A N 1
ATOM 680 C CA . TRP A 1 89 ? 14.058 0.870 -19.821 1.00 91.88 89 TRP A CA 1
ATOM 681 C C . TRP A 1 89 ? 15.432 0.282 -19.474 1.00 91.88 89 TRP A C 1
ATOM 683 O O . TRP A 1 89 ? 16.256 0.184 -20.388 1.00 91.88 89 TRP A O 1
ATOM 693 N N . PRO A 1 90 ? 15.689 -0.091 -18.205 1.00 92.88 90 PRO A N 1
ATOM 694 C CA . PRO A 1 90 ? 16.963 -0.666 -17.796 1.00 92.88 90 PRO A CA 1
ATOM 695 C C . PRO A 1 90 ? 17.094 -2.106 -18.299 1.00 92.88 90 PRO A C 1
ATOM 697 O O . PRO A 1 90 ? 16.179 -2.919 -18.156 1.00 92.88 90 PRO A O 1
ATOM 700 N N . ILE A 1 91 ? 18.249 -2.415 -18.872 1.00 90.06 91 ILE A N 1
ATOM 701 C CA . ILE A 1 91 ? 18.650 -3.744 -19.323 1.00 90.06 91 ILE A CA 1
ATOM 702 C C . ILE A 1 91 ? 19.841 -4.159 -18.456 1.00 90.06 91 ILE A C 1
ATOM 704 O O . ILE A 1 91 ? 20.795 -3.396 -18.318 1.00 90.06 91 ILE A O 1
ATOM 708 N N . GLY A 1 92 ? 19.761 -5.345 -17.850 1.00 88.00 92 GLY A N 1
ATOM 709 C CA . GLY A 1 92 ? 20.790 -5.864 -16.944 1.00 88.00 92 GLY A CA 1
ATOM 710 C C . GLY A 1 92 ? 20.704 -5.329 -15.509 1.00 88.00 92 GLY A C 1
ATOM 711 O O . GLY A 1 92 ? 19.757 -4.629 -15.126 1.00 88.00 92 GLY A O 1
ATOM 712 N N . HIS A 1 93 ? 21.696 -5.687 -14.690 1.00 82.50 93 HIS A N 1
ATOM 713 C CA . HIS A 1 93 ? 21.787 -5.273 -13.289 1.00 82.50 93 HIS A CA 1
ATOM 714 C C . HIS A 1 93 ? 22.765 -4.103 -13.091 1.00 82.50 93 HIS A C 1
ATOM 716 O O . HIS A 1 93 ? 23.829 -4.124 -13.695 1.00 82.50 93 HIS A O 1
ATOM 722 N N . PRO A 1 94 ? 22.497 -3.134 -12.184 1.00 82.31 94 PRO A N 1
ATOM 723 C CA . PRO A 1 94 ? 23.349 -1.952 -11.943 1.00 82.31 94 PRO A CA 1
ATOM 724 C C . PRO A 1 94 ? 24.802 -2.194 -11.471 1.00 82.31 94 PRO A C 1
ATOM 726 O O . PRO A 1 94 ? 25.447 -1.255 -11.013 1.00 82.31 94 PRO A O 1
ATOM 729 N N . GLY A 1 95 ? 25.297 -3.432 -11.511 1.00 79.69 95 GLY A N 1
ATOM 730 C CA . GLY A 1 95 ? 26.678 -3.807 -11.196 1.00 79.69 95 GLY A CA 1
ATOM 731 C C . GLY A 1 95 ? 27.374 -4.610 -12.298 1.00 79.69 95 GLY A C 1
ATOM 732 O O . GLY A 1 95 ? 28.512 -5.021 -12.100 1.00 79.69 95 GLY A O 1
ATOM 733 N N . GLU A 1 96 ? 26.715 -4.847 -13.433 1.00 81.94 96 GLU A N 1
ATOM 734 C CA . GLU A 1 96 ? 27.284 -5.570 -14.571 1.00 81.94 96 GLU A CA 1
ATOM 735 C C . GLU A 1 96 ? 27.734 -4.585 -15.660 1.00 81.94 96 GLU A C 1
ATOM 737 O O . GLU A 1 96 ? 27.086 -3.553 -15.857 1.00 81.94 96 GLU A O 1
ATOM 742 N N . PRO A 1 97 ? 28.821 -4.886 -16.398 1.00 80.94 97 PRO A N 1
ATOM 743 C CA . PRO A 1 97 ? 29.298 -4.033 -17.490 1.00 80.94 97 PRO A CA 1
ATOM 744 C C . PRO A 1 97 ? 28.289 -3.919 -18.643 1.00 80.94 97 PRO A C 1
ATOM 746 O O . PRO A 1 97 ? 28.370 -2.996 -19.446 1.00 80.94 97 PRO A O 1
ATOM 749 N N . GLU A 1 98 ? 27.322 -4.834 -18.705 1.00 82.19 98 GLU A N 1
ATOM 750 C CA . GL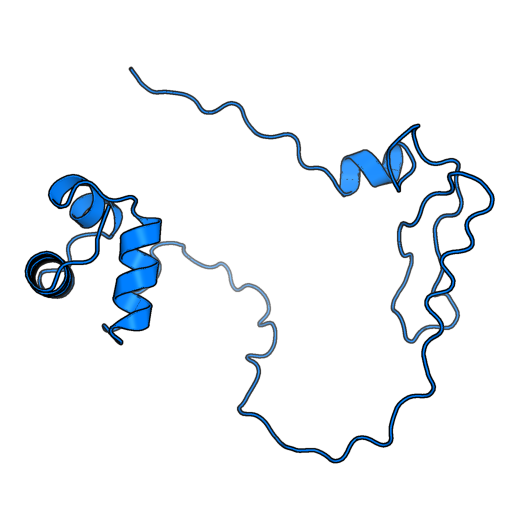U A 1 98 ? 26.234 -4.854 -19.684 1.00 82.19 98 GLU A CA 1
ATOM 751 C C . GLU A 1 98 ? 25.012 -4.028 -19.239 1.00 82.19 98 GLU A C 1
ATOM 753 O O . GLU A 1 98 ? 23.986 -4.023 -19.922 1.00 82.19 98 GLU A O 1
ATOM 758 N N . PHE A 1 99 ? 25.092 -3.315 -18.105 1.00 89.44 99 PHE A N 1
ATOM 759 C CA . PHE A 1 99 ? 24.015 -2.429 -17.672 1.00 89.44 99 PHE A CA 1
ATOM 760 C C . PHE A 1 99 ? 23.841 -1.255 -18.636 1.00 89.44 99 PHE A C 1
ATOM 762 O O . PHE A 1 99 ? 24.729 -0.416 -18.799 1.00 89.44 99 PHE A O 1
ATOM 769 N N . GLY A 1 100 ? 22.652 -1.150 -19.221 1.00 88.56 100 GLY A N 1
ATOM 770 C CA . GLY A 1 100 ? 22.331 -0.094 -20.170 1.00 88.56 100 GLY A CA 1
ATOM 771 C C . GLY A 1 100 ? 20.852 0.257 -20.204 1.00 88.56 100 GLY A C 1
ATOM 772 O O . GLY A 1 100 ? 20.018 -0.344 -19.528 1.00 88.56 100 GLY A O 1
ATOM 773 N N . PHE A 1 101 ? 20.518 1.251 -21.023 1.00 91.00 101 PHE A N 1
ATOM 774 C CA . PHE A 1 101 ? 19.138 1.630 -21.305 1.00 91.00 101 PHE A CA 1
ATOM 775 C C . PHE A 1 101 ? 18.793 1.304 -22.754 1.00 91.00 101 PHE A C 1
ATOM 777 O O . PHE A 1 101 ? 19.618 1.467 -23.646 1.00 91.00 101 PHE A O 1
ATOM 784 N N . CYS A 1 102 ? 17.553 0.875 -22.986 1.00 91.31 102 CYS A N 1
ATOM 785 C CA . CYS A 1 102 ? 17.069 0.448 -24.299 1.00 91.31 102 CYS A CA 1
ATOM 786 C C . CYS A 1 102 ? 17.346 1.445 -25.444 1.00 91.31 102 CYS A C 1
ATOM 788 O O . CYS A 1 102 ? 17.630 1.016 -26.558 1.00 91.31 102 CYS A O 1
ATOM 790 N N . GLY A 1 103 ? 17.232 2.757 -25.212 1.00 86.88 103 GLY A N 1
ATOM 791 C CA . GLY A 1 103 ? 17.632 3.787 -26.186 1.00 86.88 103 GLY A CA 1
ATOM 792 C C . GLY A 1 103 ? 16.713 3.967 -27.408 1.00 86.88 103 GLY A C 1
ATOM 793 O O . GLY A 1 103 ? 16.816 4.980 -28.091 1.00 86.88 103 GLY A O 1
ATOM 794 N N . GLN A 1 104 ? 15.773 3.048 -27.656 1.00 89.31 104 GLN A N 1
ATOM 795 C CA . GLN A 1 104 ? 14.750 3.141 -28.715 1.00 89.31 104 GLN A CA 1
ATOM 796 C C . GLN A 1 104 ? 13.886 4.409 -28.590 1.00 89.31 104 GLN A C 1
ATOM 798 O O . GLN A 1 104 ? 13.744 4.913 -27.479 1.00 89.31 104 GLN A O 1
ATOM 803 N N . PRO A 1 105 ? 13.242 4.917 -29.658 1.00 89.38 105 PRO A N 1
ATOM 804 C CA . PRO A 1 105 ? 12.362 6.077 -29.548 1.00 89.38 105 PRO A CA 1
ATOM 805 C C . PRO A 1 105 ? 11.218 5.800 -28.563 1.00 89.38 105 PRO A C 1
ATOM 807 O O . PRO A 1 105 ? 10.492 4.806 -28.655 1.00 89.38 105 PRO A O 1
ATOM 810 N N . ALA A 1 106 ? 11.088 6.675 -27.576 1.00 90.19 106 ALA A N 1
ATOM 811 C CA . ALA A 1 106 ? 10.007 6.659 -26.617 1.00 90.19 106 ALA A CA 1
ATOM 812 C C . ALA A 1 106 ? 8.720 7.171 -27.265 1.00 90.19 106 ALA A C 1
ATOM 814 O O . ALA A 1 106 ? 8.729 8.038 -28.139 1.00 90.19 106 ALA A O 1
ATOM 815 N N . VAL A 1 107 ? 7.598 6.619 -26.815 1.00 87.31 107 VAL A N 1
ATOM 816 C CA . VAL A 1 107 ? 6.275 7.072 -27.242 1.00 87.31 107 VAL A CA 1
ATOM 817 C C . VAL A 1 107 ? 6.075 8.514 -26.772 1.00 87.31 107 VAL A C 1
ATOM 819 O O . VAL A 1 107 ? 6.427 8.849 -25.643 1.00 87.31 107 VAL A O 1
ATOM 822 N N . GLU A 1 108 ? 5.463 9.358 -27.602 1.00 85.25 108 GLU A N 1
ATOM 823 C CA . GLU A 1 108 ? 5.207 10.764 -27.277 1.00 85.25 108 GLU A CA 1
ATOM 824 C C . GLU A 1 108 ? 4.509 10.925 -25.913 1.00 85.25 108 GLU A C 1
ATOM 826 O O . GLU A 1 108 ? 3.449 10.336 -25.651 1.00 85.25 108 GLU A O 1
ATOM 831 N N . GLY A 1 109 ? 5.146 11.698 -25.027 1.00 84.88 109 GLY A N 1
ATOM 832 C CA . GLY A 1 109 ? 4.700 11.949 -23.655 1.00 84.88 109 GLY A CA 1
ATOM 833 C C . GLY A 1 109 ? 4.957 10.813 -22.654 1.00 84.88 109 GLY A C 1
ATOM 834 O O . GLY A 1 109 ? 4.553 10.927 -21.499 1.00 84.88 109 GLY A O 1
ATOM 835 N N . LYS A 1 110 ? 5.596 9.706 -23.057 1.00 86.44 110 LYS A N 1
ATOM 836 C CA . LYS A 1 110 ? 5.921 8.564 -22.186 1.00 86.44 110 LYS A CA 1
ATOM 837 C C . LYS A 1 110 ? 7.444 8.358 -22.132 1.00 86.44 110 LYS A C 1
ATOM 839 O O . LYS A 1 110 ? 8.146 8.707 -23.073 1.00 86.44 110 LYS A O 1
ATOM 844 N N . PRO A 1 111 ? 7.982 7.759 -21.055 1.00 90.50 111 PRO A N 1
ATOM 845 C CA . PRO A 1 111 ? 9.428 7.546 -20.902 1.00 90.50 111 PRO A CA 1
ATOM 846 C C . PRO A 1 111 ? 9.970 6.284 -21.604 1.00 90.50 111 PRO A C 1
ATOM 848 O O . PRO A 1 111 ? 11.170 6.015 -21.533 1.00 90.50 111 PRO A O 1
ATOM 851 N N . TYR A 1 112 ? 9.111 5.484 -22.243 1.00 92.75 112 TYR A N 1
ATOM 852 C CA . TYR A 1 112 ? 9.456 4.171 -22.795 1.00 92.75 112 TYR A CA 1
ATOM 853 C C . TYR A 1 112 ? 8.983 4.020 -24.247 1.00 92.75 112 TYR A C 1
ATOM 855 O O . TYR A 1 112 ? 8.024 4.675 -24.658 1.00 92.75 112 TYR A O 1
ATOM 863 N N . CYS A 1 113 ? 9.640 3.143 -25.016 1.00 92.38 113 CYS A N 1
ATOM 864 C CA . CYS A 1 113 ? 9.167 2.695 -26.330 1.00 92.38 113 CYS A CA 1
ATOM 865 C C . CYS A 1 113 ? 7.903 1.831 -26.188 1.00 92.38 113 CYS A C 1
ATOM 867 O O . CYS A 1 113 ? 7.542 1.445 -25.078 1.00 92.38 113 CYS A O 1
ATOM 869 N N . VAL A 1 114 ? 7.237 1.493 -27.296 1.00 90.38 114 VAL A N 1
ATOM 870 C CA . VAL A 1 114 ? 5.977 0.719 -27.275 1.00 90.38 114 VAL A CA 1
ATOM 871 C C . VAL A 1 114 ? 6.131 -0.618 -26.539 1.00 90.38 114 VAL A C 1
ATOM 873 O O . VAL A 1 114 ? 5.300 -0.951 -25.697 1.00 90.38 114 VAL A O 1
ATOM 876 N N . GLU A 1 115 ? 7.219 -1.350 -26.791 1.00 92.56 115 GLU A N 1
ATOM 877 C CA . GLU A 1 115 ? 7.489 -2.642 -26.145 1.00 92.56 115 GLU A CA 1
ATOM 878 C C . GLU A 1 115 ? 7.658 -2.504 -24.625 1.00 92.56 115 GLU A C 1
ATOM 880 O O . GLU A 1 115 ? 7.098 -3.265 -23.839 1.00 92.56 115 GLU A O 1
ATOM 885 N N . HIS A 1 116 ? 8.415 -1.504 -24.185 1.00 93.19 116 HIS A N 1
ATOM 886 C CA . HIS A 1 116 ? 8.661 -1.291 -22.762 1.00 93.19 116 HIS A CA 1
ATOM 887 C C . HIS A 1 116 ? 7.498 -0.591 -22.056 1.00 93.19 116 HIS A C 1
ATOM 889 O O . HIS A 1 116 ? 7.293 -0.781 -20.859 1.00 93.19 116 HIS A O 1
ATOM 895 N N . TYR A 1 117 ? 6.684 0.160 -22.794 1.00 90.94 117 TYR A N 1
ATOM 896 C CA . TYR A 1 117 ? 5.444 0.737 -22.300 1.00 90.94 117 TYR A CA 1
ATOM 897 C C . TYR A 1 117 ? 4.446 -0.359 -21.909 1.00 90.94 117 TYR A C 1
ATOM 899 O O . TYR A 1 117 ? 3.912 -0.318 -20.802 1.00 90.94 117 TYR A O 1
ATOM 907 N N . THR A 1 118 ? 4.247 -1.378 -22.750 1.00 88.62 118 THR A N 1
ATOM 908 C CA . THR A 1 118 ? 3.340 -2.495 -22.428 1.00 88.62 118 THR A CA 1
ATOM 909 C C . THR A 1 118 ? 3.856 -3.363 -21.280 1.00 88.62 118 THR A C 1
ATOM 911 O O . THR A 1 118 ? 3.054 -3.887 -20.509 1.00 88.62 118 THR A O 1
ATOM 914 N N . ARG A 1 119 ? 5.180 -3.470 -21.106 1.00 89.44 119 ARG A N 1
ATOM 915 C CA . ARG A 1 119 ? 5.788 -4.139 -19.943 1.00 89.44 119 ARG A CA 1
ATOM 916 C C . ARG A 1 119 ? 5.627 -3.342 -18.642 1.00 89.44 119 ARG A C 1
ATOM 918 O O . ARG A 1 119 ? 5.403 -3.944 -17.594 1.00 89.44 119 ARG A O 1
ATOM 925 N N . ALA A 1 120 ? 5.751 -2.012 -18.686 1.00 89.62 120 ALA A N 1
ATOM 926 C CA . ALA A 1 120 ? 5.669 -1.156 -17.498 1.00 89.62 120 ALA A CA 1
ATOM 927 C C . ALA A 1 120 ? 4.227 -0.922 -17.019 1.00 89.62 120 ALA A C 1
ATOM 929 O O . ALA A 1 120 ? 3.961 -0.895 -15.816 1.00 89.62 120 ALA A O 1
ATOM 930 N N . TYR A 1 121 ? 3.304 -0.697 -17.956 1.00 86.81 121 TYR A N 1
ATOM 931 C CA . TYR A 1 121 ? 1.941 -0.270 -17.662 1.00 86.81 121 TYR A CA 1
ATOM 932 C C . TYR A 1 121 ? 0.975 -1.445 -17.797 1.00 86.81 121 TYR A C 1
ATOM 934 O O . TYR A 1 121 ? 0.560 -1.821 -18.891 1.00 86.81 121 TYR A O 1
ATOM 942 N N . ILE A 1 122 ? 0.563 -2.000 -16.658 1.00 80.25 122 ILE A N 1
ATOM 943 C CA . ILE A 1 122 ? -0.551 -2.948 -16.615 1.00 80.25 122 ILE A CA 1
ATOM 944 C C . ILE A 1 122 ? -1.861 -2.215 -16.919 1.00 80.25 122 ILE A C 1
ATOM 946 O O . ILE A 1 122 ? -2.204 -1.229 -16.265 1.00 80.25 122 ILE A O 1
ATOM 950 N N . GLN A 1 123 ? -2.614 -2.701 -17.906 1.00 70.88 123 GLN A N 1
ATOM 951 C CA . GLN A 1 123 ? -3.955 -2.183 -18.162 1.00 70.88 123 GLN A CA 1
ATOM 952 C C . GLN A 1 123 ? -4.846 -2.500 -16.957 1.00 70.88 123 GLN A C 1
ATOM 954 O O . GLN A 1 123 ? -4.885 -3.635 -16.468 1.00 70.88 123 GLN A O 1
ATOM 959 N N . ALA A 1 124 ? -5.542 -1.488 -16.444 1.00 68.56 124 ALA A N 1
ATOM 960 C CA . ALA A 1 124 ? -6.447 -1.679 -15.324 1.00 68.56 124 ALA A CA 1
ATOM 961 C C . ALA A 1 124 ? -7.603 -2.585 -15.766 1.00 68.56 124 ALA A C 1
ATOM 963 O O . ALA A 1 124 ? -8.308 -2.273 -16.724 1.00 68.56 124 ALA A O 1
ATOM 964 N N . LYS A 1 125 ? -7.818 -3.701 -15.060 1.00 70.62 125 LYS A N 1
ATOM 965 C CA . LYS A 1 125 ? -9.015 -4.517 -15.283 1.00 70.62 125 LYS A CA 1
ATOM 966 C C . LYS A 1 125 ? -10.251 -3.670 -14.950 1.00 70.62 125 LYS A C 1
ATOM 968 O O . LYS A 1 125 ? -10.250 -3.031 -13.889 1.00 70.62 125 LYS A O 1
ATOM 973 N N . PRO A 1 126 ? -11.290 -3.652 -15.805 1.00 68.88 126 PRO A N 1
ATOM 974 C CA . PRO A 1 126 ? -12.521 -2.942 -15.496 1.00 68.88 126 PRO A CA 1
ATOM 975 C C . PRO A 1 126 ? -13.094 -3.505 -14.195 1.00 68.88 126 PRO A C 1
ATOM 977 O O . PRO A 1 126 ? -13.178 -4.720 -14.007 1.00 68.88 126 PRO A O 1
ATOM 980 N N . LYS A 1 127 ? -13.433 -2.616 -13.258 1.00 61.66 127 LYS A N 1
ATOM 981 C CA . LYS A 1 127 ? -14.076 -3.011 -12.006 1.00 61.66 127 LYS A CA 1
ATOM 982 C C . LYS A 1 127 ? -15.474 -3.504 -12.362 1.00 61.66 127 LYS A C 1
ATOM 984 O O . LYS A 1 127 ? -16.331 -2.698 -12.706 1.00 61.66 127 LYS A O 1
ATOM 989 N N . THR A 1 128 ? -15.697 -4.810 -12.293 1.00 56.34 128 THR A N 1
ATOM 990 C CA . THR A 1 128 ? -17.045 -5.379 -12.285 1.00 56.34 128 THR A CA 1
ATOM 991 C C . THR A 1 128 ? -17.742 -4.886 -11.021 1.00 56.34 128 THR A C 1
ATOM 993 O O . THR A 1 128 ? -17.535 -5.433 -9.937 1.00 56.34 128 THR A O 1
ATOM 996 N N . SER A 1 129 ? -18.502 -3.800 -11.139 1.00 48.84 129 SER A N 1
ATOM 997 C CA . SER A 1 129 ? -19.485 -3.416 -10.133 1.00 48.84 129 SER A CA 1
ATOM 998 C C . SER A 1 129 ? -20.592 -4.466 -10.173 1.00 48.84 129 SER A C 1
ATOM 1000 O O . SER A 1 129 ? -21.337 -4.531 -11.146 1.00 48.84 129 SER A O 1
ATOM 1002 N N . ALA A 1 130 ? -20.645 -5.331 -9.161 1.00 49.59 130 ALA A N 1
ATOM 1003 C CA . ALA A 1 130 ? -21.810 -6.170 -8.920 1.00 49.59 130 ALA A CA 1
ATOM 1004 C C . ALA A 1 130 ? -22.940 -5.262 -8.412 1.00 49.59 130 ALA A C 1
ATOM 1006 O O . ALA A 1 130 ? -22.727 -4.517 -7.450 1.00 49.59 130 ALA A O 1
ATOM 1007 N N . ALA A 1 131 ? -24.062 -5.279 -9.133 1.00 39.94 131 ALA A N 1
ATOM 1008 C CA . ALA A 1 131 ? -25.327 -4.663 -8.745 1.00 39.94 131 ALA A CA 1
ATOM 1009 C C . ALA A 1 131 ? -26.018 -5.482 -7.648 1.00 39.94 131 ALA A C 1
ATOM 1011 O O . ALA A 1 131 ? -25.794 -6.716 -7.619 1.00 39.94 131 ALA A O 1
#

Foldseek 3Di:
DDDDPVLLVQLLVVVVVVDQLCVNCVVSVHHSVVSVVSCVVVVHDDDDDPPPPPDPPDPDDPPDDDPDPDDDDDPPPPPPPPDALFAQCWDDDPVDPPTDGPRHHPDVPGNHNPVVCPVVDDDDDPPPDDD

Sequence (131 aa):
MSWTPERIAEVTRLWNQGLTTAEIGRLIGMSKNAIVGKAHRLGLPPRPSPIKREARVARPMRSEPRVVERPSPPPVQLVISTSGATCKWPIGHPGEPEFGFCGQPAVEGKPYCVEHYTRAYIQAKPKTSAA

Solvent-accessible surface area (backbone atoms only — not comparable to full-atom values): 8671 Å² total; per-residue (Å²): 139,83,89,44,71,69,58,50,52,49,51,53,54,45,51,75,71,64,54,50,50,59,55,52,10,64,76,72,75,45,53,38,65,58,46,51,57,48,39,58,76,68,67,52,84,84,72,85,68,88,66,80,68,73,80,68,77,76,73,79,75,83,68,75,91,74,88,66,91,66,78,77,73,76,84,78,75,81,78,76,72,89,73,69,63,41,10,69,47,77,39,76,50,101,86,46,94,74,45,45,57,67,58,45,67,20,40,91,98,45,63,25,19,72,74,53,38,61,72,71,52,77,78,79,74,80,81,81,77,81,129

Mean predicted aligned error: 16.75 Å

Radius of gyration: 23.11 Å; Cα contacts (8 Å, |Δi|>4): 96; chains: 1; bounding box: 58×36×50 Å

pLDDT: mean 77.77, std 17.13, range [39.94, 94.62]

Secondary structure (DSSP, 8-state):
----HHHHHHHHHHHHTT--HHHHHHHHT--HHHHHHHHHHTTPPPPPPSS-------PPP--S-----PPPPP--------SS-B---EES-TTSTT-EE--SBPPTTSSS-HHHHHHH-PPPPP-----

Nearest PDB structures (foldseek):
  2rn7-assembly1_A  TM=3.648E-01  e=2.912E-01  Shigella flexneri